Protein AF-A0A699X121-F1 (afdb_monomer_lite)

InterPro domains:
  IPR001932 PPM-type phosphatase-like domain [PF00481] (18-75)
  IPR001932 PPM-type phosphatase-like domain [PS51746] (1-75)
  IPR001932 PPM-type phosphatase-like domain [cd00143] (24-75)
  IPR015655 Protein phosphatase 2C [PTHR47992] (19-75)
  IPR036457 PPM-type phosphatase-like domain superfamily [G3DSA:3.60.40.10] (1-75)
  IPR036457 PPM-type phosphatase-like domain superfamily [SSF81606] (22-75)

Sequence (75 aa):
MDKDVTEWSSLASSSNCRCELQTPQCDAVGSTAVVAVVSEDKIVVSNCGDSRAVLCRNGVAIPLSTDHKPDRPDE

Radius of gyration: 16.48 Å; chains: 1; bounding box: 42×33×33 Å

Structure (mmCIF, N/CA/C/O backbone):
data_AF-A0A699X121-F1
#
_entry.id   AF-A0A699X121-F1
#
loop_
_atom_site.group_PDB
_atom_site.id
_atom_site.type_symbol
_atom_site.label_atom_id
_atom_site.label_alt_id
_atom_site.label_comp_id
_atom_site.label_asym_id
_atom_site.label_entity_id
_atom_site.label_seq_id
_atom_site.pdbx_PDB_ins_code
_atom_site.Cartn_x
_atom_site.Cartn_y
_atom_site.Cartn_z
_atom_site.occupancy
_atom_site.B_iso_or_equiv
_atom_site.auth_seq_id
_atom_site.auth_comp_id
_atom_site.auth_asym_id
_atom_site.auth_atom_id
_atom_site.pdbx_PDB_model_num
ATOM 1 N N . MET A 1 1 ? -2.649 22.123 18.090 1.00 52.31 1 MET A N 1
ATOM 2 C CA . MET A 1 1 ? -2.742 21.019 17.120 1.00 52.31 1 MET A CA 1
ATOM 3 C C . MET A 1 1 ? -1.434 20.755 16.365 1.00 52.31 1 MET A C 1
ATOM 5 O O . MET A 1 1 ? -1.262 19.628 15.940 1.00 52.31 1 MET A O 1
ATOM 9 N N . ASP A 1 2 ? -0.480 21.694 16.265 1.00 56.72 2 ASP A N 1
ATOM 10 C CA . ASP A 1 2 ? 0.762 21.460 15.484 1.00 56.72 2 ASP A CA 1
ATOM 11 C C . ASP A 1 2 ? 1.959 20.908 16.278 1.00 56.72 2 ASP A C 1
ATOM 13 O O . ASP A 1 2 ? 2.986 20.558 15.698 1.00 56.72 2 ASP A O 1
ATOM 17 N N . LYS A 1 3 ? 1.866 20.836 17.611 1.00 54.00 3 LYS A N 1
ATOM 18 C CA . LYS A 1 3 ? 2.998 20.421 18.458 1.00 54.00 3 LYS A CA 1
ATOM 19 C C . LYS A 1 3 ? 3.288 18.923 18.360 1.00 54.00 3 LYS A C 1
ATOM 21 O O . LYS A 1 3 ? 4.444 18.555 18.188 1.00 54.00 3 LYS A O 1
ATOM 26 N N . ASP A 1 4 ? 2.248 18.098 18.326 1.00 56.66 4 ASP A N 1
ATOM 27 C CA . ASP A 1 4 ? 2.386 16.636 18.317 1.00 56.66 4 ASP A CA 1
ATOM 28 C C . ASP A 1 4 ? 2.879 16.111 16.950 1.00 56.66 4 ASP A C 1
ATOM 30 O O . ASP A 1 4 ? 3.675 15.176 16.873 1.00 56.66 4 ASP A O 1
ATOM 34 N N . VAL A 1 5 ? 2.483 16.772 15.851 1.00 58.09 5 VAL A N 1
ATOM 35 C CA . VAL A 1 5 ? 2.968 16.479 14.484 1.00 58.09 5 VAL A CA 1
ATOM 36 C C . VAL A 1 5 ? 4.441 16.876 14.319 1.00 58.09 5 VAL A C 1
ATOM 38 O O . VAL A 1 5 ? 5.218 16.175 13.663 1.00 58.09 5 VAL A O 1
ATOM 41 N N . THR A 1 6 ? 4.842 17.985 14.948 1.00 54.72 6 THR A N 1
ATOM 42 C CA . THR A 1 6 ? 6.234 18.449 14.941 1.00 54.72 6 THR A CA 1
ATOM 43 C C . THR A 1 6 ? 7.125 17.516 15.768 1.00 54.72 6 THR A C 1
ATOM 45 O O . THR A 1 6 ? 8.206 17.157 15.305 1.00 54.72 6 THR A O 1
ATOM 48 N N . GLU A 1 7 ? 6.654 17.041 16.930 1.00 52.66 7 GLU A N 1
ATOM 49 C CA . GLU A 1 7 ? 7.382 16.072 17.766 1.00 52.66 7 GLU A CA 1
ATOM 50 C C . GLU A 1 7 ? 7.598 14.725 17.058 1.00 52.66 7 GLU A C 1
ATOM 52 O O . GLU A 1 7 ? 8.706 14.176 17.091 1.00 52.66 7 GLU A O 1
ATOM 57 N N . TRP A 1 8 ? 6.591 14.218 16.339 1.00 53.69 8 TRP A N 1
ATOM 58 C CA . TRP A 1 8 ? 6.727 12.980 15.565 1.00 53.69 8 TRP A CA 1
ATOM 59 C C . TRP A 1 8 ? 7.715 13.136 14.397 1.00 53.69 8 TRP A C 1
ATOM 61 O O . TRP A 1 8 ? 8.546 12.257 14.161 1.00 53.69 8 TRP A O 1
ATOM 71 N N . SER A 1 9 ? 7.700 14.291 13.725 1.00 52.44 9 SER A N 1
ATOM 72 C CA . SER A 1 9 ? 8.661 14.611 12.660 1.00 52.44 9 SER A CA 1
ATOM 73 C C . SER A 1 9 ? 10.103 14.664 13.182 1.00 52.44 9 SER A C 1
ATOM 75 O O . SER A 1 9 ? 11.016 14.173 12.520 1.00 52.44 9 SER A O 1
ATOM 77 N N . SER A 1 10 ? 10.321 15.182 14.397 1.00 47.94 10 SER A N 1
ATOM 78 C CA . SER A 1 10 ? 11.645 15.169 15.036 1.00 47.94 10 SER A CA 1
ATOM 79 C C . SER A 1 10 ? 12.109 13.779 15.487 1.00 47.94 10 SER A C 1
ATOM 81 O O . SER A 1 10 ? 13.311 13.520 15.484 1.00 47.94 10 SER A O 1
ATOM 83 N N . LEU A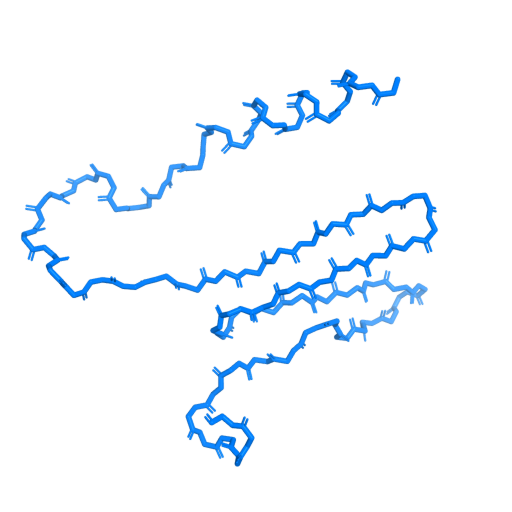 1 11 ? 11.192 12.858 15.812 1.00 51.38 11 LEU A N 1
ATOM 84 C CA . LEU A 1 11 ? 11.533 11.473 16.163 1.00 51.38 11 LEU A CA 1
ATOM 85 C C . LEU A 1 11 ? 11.840 10.604 14.925 1.00 51.38 11 LEU A C 1
ATOM 87 O O . LEU A 1 11 ? 12.602 9.647 15.020 1.00 51.38 11 LEU A O 1
ATOM 91 N N . ALA A 1 12 ? 11.288 10.948 13.756 1.00 53.91 12 ALA A N 1
ATOM 92 C CA . ALA A 1 12 ? 11.545 10.259 12.485 1.00 53.91 12 ALA A CA 1
ATOM 93 C C . ALA A 1 12 ? 12.950 10.533 11.905 1.00 53.91 12 ALA A C 1
ATOM 95 O O . ALA A 1 12 ? 13.416 9.807 11.021 1.00 53.91 12 ALA A O 1
ATOM 96 N N . SER A 1 13 ? 13.645 11.553 12.421 1.00 49.47 13 SER A N 1
ATOM 97 C CA . SER A 1 13 ? 14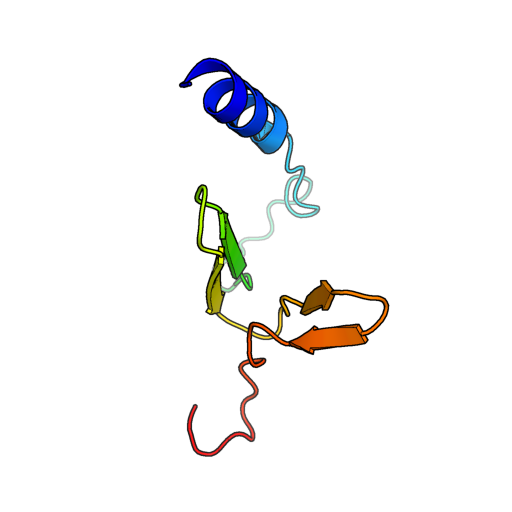.965 11.984 11.944 1.00 49.47 13 SER A CA 1
ATOM 98 C C . SER A 1 13 ? 16.127 11.065 12.364 1.00 49.47 13 SER A C 1
ATOM 100 O O . SER A 1 13 ? 17.268 11.356 12.015 1.00 49.47 13 SER A O 1
ATOM 102 N N . SER A 1 14 ? 15.868 9.966 13.085 1.00 55.84 14 SER A N 1
ATOM 103 C CA . SER A 1 14 ? 16.855 8.926 13.433 1.00 55.84 14 SER A CA 1
ATOM 104 C C . SER A 1 14 ? 16.558 7.578 12.765 1.00 55.84 14 SER A C 1
ATOM 106 O O . SER A 1 14 ? 16.807 6.505 13.321 1.00 55.84 14 SER A O 1
ATOM 108 N N . SER A 1 15 ? 16.020 7.619 11.545 1.00 59.31 15 SER A N 1
ATOM 109 C CA . SER A 1 15 ? 15.910 6.439 10.688 1.00 59.31 15 SER A CA 1
ATOM 110 C C . SER A 1 15 ? 17.307 6.022 10.214 1.00 59.31 15 SER A C 1
ATOM 112 O O . SER A 1 15 ? 17.696 6.317 9.090 1.00 59.31 15 SER A O 1
ATOM 114 N N . ASN A 1 16 ? 18.076 5.356 11.079 1.00 54.78 16 ASN A N 1
ATOM 115 C CA . ASN A 1 16 ? 19.382 4.798 10.735 1.00 54.78 16 ASN A CA 1
ATOM 116 C C . ASN A 1 16 ? 19.175 3.669 9.717 1.00 54.78 16 ASN A C 1
ATOM 118 O O . ASN A 1 16 ? 18.985 2.505 10.093 1.00 54.78 16 ASN A O 1
ATOM 122 N N . CYS A 1 17 ? 19.175 3.993 8.420 1.00 56.09 17 CYS A N 1
ATOM 123 C CA . CYS A 1 17 ? 19.228 2.957 7.400 1.00 56.09 17 CYS A CA 1
ATOM 124 C C . CYS A 1 17 ? 20.510 2.153 7.635 1.00 56.09 17 CYS A C 1
ATOM 126 O O . CYS A 1 17 ? 21.592 2.696 7.858 1.00 56.09 17 CYS A O 1
A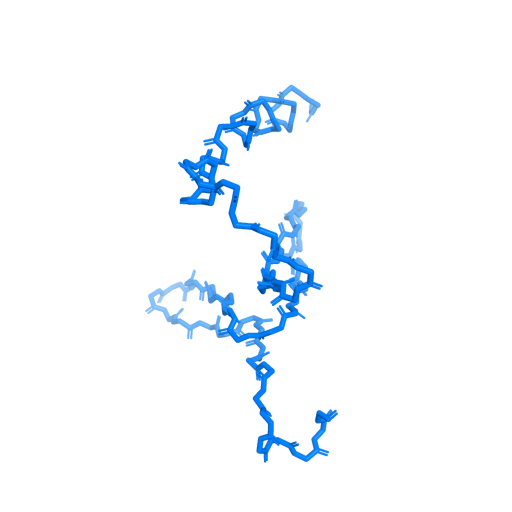TOM 128 N N . ARG A 1 18 ? 20.428 0.830 7.505 1.00 55.25 18 ARG A N 1
ATOM 129 C CA . ARG A 1 18 ? 21.608 -0.051 7.539 1.00 55.25 18 ARG A CA 1
ATOM 130 C C . ARG A 1 18 ? 22.614 0.220 6.404 1.00 55.25 18 ARG A C 1
ATOM 132 O O . ARG A 1 18 ? 23.617 -0.478 6.312 1.00 55.25 18 ARG A O 1
ATOM 139 N N . CYS A 1 19 ? 22.326 1.197 5.546 1.00 57.88 19 CYS A N 1
ATOM 140 C CA . CYS A 1 19 ? 23.105 1.596 4.389 1.00 57.88 19 CYS A CA 1
ATOM 141 C C . CYS A 1 19 ? 24.194 2.646 4.685 1.00 57.88 19 CYS A C 1
ATOM 143 O O . CYS A 1 19 ? 25.091 2.813 3.870 1.00 57.88 19 CYS A O 1
ATOM 145 N N . GLU A 1 20 ? 24.193 3.291 5.858 1.00 52.84 20 GLU A N 1
ATOM 146 C CA . GLU A 1 20 ? 25.142 4.376 6.185 1.00 52.84 20 GLU A CA 1
ATOM 147 C C . GLU A 1 20 ? 26.599 3.938 6.430 1.00 52.84 20 GLU A C 1
ATOM 149 O O . GLU A 1 20 ? 27.483 4.787 6.511 1.00 52.84 20 GLU A O 1
ATOM 154 N N . LEU A 1 21 ? 26.896 2.638 6.539 1.00 53.78 21 LEU A N 1
ATOM 155 C CA . LEU A 1 21 ? 28.235 2.172 6.939 1.00 53.78 21 LEU A CA 1
ATOM 156 C C . LEU A 1 21 ? 29.147 1.702 5.803 1.00 53.78 21 LEU A C 1
ATOM 158 O O . LEU A 1 21 ? 30.301 1.362 6.064 1.00 53.78 21 LEU A O 1
ATOM 162 N N . GLN A 1 22 ? 28.691 1.709 4.551 1.00 53.19 22 GLN A N 1
ATOM 163 C CA . GLN A 1 22 ? 29.552 1.441 3.402 1.00 53.19 22 GLN A CA 1
ATOM 164 C C . GLN A 1 22 ? 29.124 2.343 2.249 1.00 53.19 22 GLN A C 1
ATOM 166 O O . GLN A 1 22 ? 27.949 2.386 1.907 1.00 53.19 22 GLN A O 1
ATOM 171 N N . THR A 1 23 ? 30.075 3.026 1.617 1.00 57.19 23 THR A N 1
ATOM 172 C CA . THR A 1 23 ? 29.905 3.580 0.271 1.00 57.19 23 THR A CA 1
ATOM 173 C C . THR A 1 23 ? 30.383 2.538 -0.746 1.00 57.19 23 THR A C 1
ATOM 175 O O . THR A 1 23 ? 31.537 2.610 -1.180 1.00 57.19 23 THR A O 1
ATOM 178 N N . PRO A 1 24 ? 29.585 1.530 -1.142 1.00 56.12 24 PRO A N 1
ATOM 179 C CA . PRO A 1 24 ? 29.765 0.959 -2.460 1.00 56.12 24 PRO A CA 1
ATOM 180 C C . PRO A 1 24 ? 29.212 1.991 -3.449 1.00 56.12 24 PRO A C 1
ATOM 182 O O . PRO A 1 24 ? 28.202 2.632 -3.172 1.00 56.12 24 PRO A O 1
ATOM 185 N N . GLN A 1 25 ? 29.856 2.187 -4.595 1.00 59.44 25 GLN A N 1
ATOM 186 C CA . GLN A 1 25 ? 29.195 2.850 -5.721 1.00 59.44 25 GLN A CA 1
ATOM 187 C C . GLN A 1 25 ? 27.913 2.064 -6.025 1.00 59.44 25 GLN A C 1
ATOM 189 O O . GLN A 1 25 ? 27.968 0.959 -6.560 1.00 59.44 25 GLN A O 1
ATOM 194 N N . CYS A 1 26 ? 26.774 2.579 -5.562 1.00 57.91 26 CYS A N 1
ATOM 195 C CA . CYS A 1 26 ? 25.486 1.905 -5.598 1.00 57.91 26 CYS A CA 1
ATOM 196 C C . CYS A 1 26 ? 24.550 2.651 -6.552 1.00 57.91 26 CYS A C 1
ATOM 198 O O . CYS A 1 26 ? 23.496 3.153 -6.180 1.00 57.91 26 CYS A O 1
ATOM 200 N N . ASP A 1 27 ? 24.936 2.720 -7.824 1.00 65.12 27 ASP A N 1
ATOM 201 C CA . ASP A 1 27 ? 24.138 3.405 -8.852 1.00 65.12 27 ASP A CA 1
ATOM 202 C C . ASP A 1 27 ? 22.775 2.718 -9.104 1.00 65.12 27 ASP A C 1
ATOM 204 O O . ASP A 1 27 ? 21.914 3.269 -9.785 1.00 65.12 27 ASP A O 1
ATOM 208 N N . ALA A 1 28 ? 22.559 1.522 -8.538 1.00 72.56 28 ALA A N 1
ATOM 209 C CA . ALA A 1 28 ? 21.344 0.722 -8.667 1.00 72.56 28 ALA A CA 1
ATOM 210 C C . ALA A 1 28 ? 20.856 0.174 -7.311 1.00 72.56 28 ALA A C 1
ATOM 212 O O . ALA A 1 28 ? 20.770 -1.038 -7.109 1.00 72.56 28 ALA A O 1
ATOM 213 N N . VAL A 1 29 ? 20.539 1.060 -6.365 1.00 84.62 29 VAL A N 1
ATOM 214 C CA . VAL A 1 29 ? 19.748 0.702 -5.174 1.00 84.62 29 VAL A CA 1
ATOM 215 C C . VAL A 1 29 ? 18.358 1.309 -5.261 1.00 84.62 29 VAL A C 1
ATOM 217 O O . VAL A 1 29 ? 18.175 2.424 -5.744 1.00 84.62 29 VAL A O 1
ATOM 220 N N . GLY A 1 30 ? 17.373 0.560 -4.781 1.00 85.69 30 GLY A N 1
ATOM 221 C CA . GLY A 1 30 ? 15.996 1.008 -4.635 1.00 85.69 30 GLY A CA 1
ATOM 222 C C . GLY A 1 30 ? 15.499 0.717 -3.226 1.00 85.69 30 GLY A C 1
ATOM 223 O O . GLY A 1 30 ? 16.077 -0.094 -2.504 1.00 85.69 30 GLY A O 1
ATOM 224 N N . SER A 1 31 ? 14.418 1.380 -2.842 1.00 91.50 31 SER A N 1
ATOM 225 C CA . SER A 1 31 ? 13.699 1.108 -1.600 1.00 91.50 31 SER A CA 1
ATOM 226 C C . SER A 1 31 ? 12.233 0.889 -1.919 1.00 91.50 31 SER A C 1
ATOM 228 O O . SER A 1 31 ? 11.715 1.437 -2.892 1.00 91.50 31 SER A O 1
ATOM 230 N N . THR A 1 32 ? 11.556 0.132 -1.065 1.00 95.75 32 THR A N 1
ATOM 231 C CA . THR A 1 32 ? 10.096 0.179 -0.989 1.00 95.75 32 THR A CA 1
ATOM 232 C C . THR A 1 32 ? 9.675 1.290 -0.035 1.00 95.75 32 THR A C 1
ATOM 234 O O . THR A 1 32 ? 10.486 1.790 0.755 1.00 95.75 32 THR A O 1
ATOM 237 N N . ALA A 1 33 ? 8.420 1.713 -0.126 1.00 97.00 33 ALA A N 1
ATOM 238 C CA . ALA A 1 33 ? 7.841 2.680 0.792 1.00 97.00 33 ALA A CA 1
ATOM 239 C C . ALA A 1 33 ? 6.359 2.383 1.003 1.00 97.00 33 ALA A C 1
ATOM 241 O O . ALA A 1 33 ? 5.609 2.196 0.048 1.00 97.00 33 ALA A O 1
ATOM 242 N N . VAL A 1 34 ? 5.929 2.403 2.260 1.00 98.12 34 VAL A N 1
ATOM 243 C CA . VAL A 1 34 ? 4.516 2.421 2.633 1.00 98.12 34 VAL A CA 1
ATOM 244 C C . VAL A 1 34 ? 4.294 3.585 3.588 1.00 98.12 34 VAL A C 1
ATOM 246 O O . VAL A 1 34 ? 5.044 3.764 4.547 1.00 98.12 34 VAL A O 1
ATOM 249 N N . VAL A 1 35 ? 3.296 4.414 3.299 1.00 98.12 35 VAL A N 1
ATOM 250 C CA . VAL A 1 35 ? 3.015 5.651 4.035 1.00 98.12 35 VAL A CA 1
ATOM 251 C C . VAL A 1 35 ? 1.565 5.638 4.485 1.00 98.12 35 VAL A C 1
ATOM 253 O O . VAL A 1 35 ? 0.678 5.347 3.687 1.00 98.12 35 VAL A O 1
ATOM 256 N N . ALA A 1 36 ? 1.326 5.984 5.750 1.00 97.94 36 ALA A N 1
ATOM 257 C CA . ALA A 1 36 ? -0.007 6.186 6.302 1.00 97.94 36 ALA A CA 1
ATOM 258 C C . ALA A 1 36 ? -0.152 7.629 6.799 1.00 97.94 36 ALA A C 1
ATOM 260 O O . ALA A 1 36 ? 0.618 8.077 7.645 1.00 97.94 36 ALA A O 1
ATOM 261 N N . VAL A 1 37 ? -1.155 8.341 6.289 1.00 97.88 37 VAL A N 1
ATOM 262 C CA . VAL A 1 37 ? -1.570 9.657 6.785 1.00 97.88 37 VAL A CA 1
ATOM 263 C C . VAL A 1 37 ? -2.863 9.477 7.566 1.00 97.88 37 VAL A C 1
ATOM 265 O O . VAL A 1 37 ? -3.843 8.952 7.037 1.00 97.88 37 VAL A O 1
ATOM 268 N N . VAL A 1 38 ? -2.858 9.901 8.827 1.00 97.25 38 VAL A N 1
ATOM 269 C CA . VAL A 1 38 ? -3.996 9.762 9.743 1.00 97.25 38 VAL A CA 1
ATOM 270 C C . VAL A 1 38 ? -4.587 11.143 10.015 1.00 97.25 38 VAL A C 1
ATOM 272 O O . VAL A 1 38 ? -3.879 12.036 10.475 1.00 97.25 38 VAL A O 1
ATOM 275 N N . SER A 1 39 ? -5.874 11.314 9.719 1.00 95.62 39 SER A N 1
ATOM 276 C CA . SER A 1 39 ? -6.686 12.467 10.121 1.00 95.62 39 SER A CA 1
ATOM 277 C C . SER A 1 39 ? -7.672 12.065 11.221 1.00 95.62 39 SER A C 1
ATOM 279 O O . SER A 1 39 ? -7.718 10.908 11.637 1.00 95.62 39 SER A O 1
ATOM 281 N N . GLU A 1 40 ? -8.482 13.016 11.690 1.00 96.31 40 GLU A N 1
ATOM 282 C CA . GLU A 1 40 ? -9.504 12.767 12.718 1.00 96.31 40 GLU A CA 1
ATOM 283 C C . GLU A 1 40 ? -10.485 11.643 12.333 1.00 96.31 40 GLU A C 1
ATOM 285 O O . GLU A 1 40 ? -10.929 10.884 13.192 1.00 96.31 40 GLU A O 1
ATOM 290 N N . ASP A 1 41 ? -10.805 11.514 11.043 1.00 96.69 41 ASP A N 1
ATOM 291 C CA . ASP A 1 41 ? -11.849 10.627 10.526 1.00 96.69 41 ASP A CA 1
ATOM 292 C C . ASP A 1 41 ? -11.363 9.615 9.4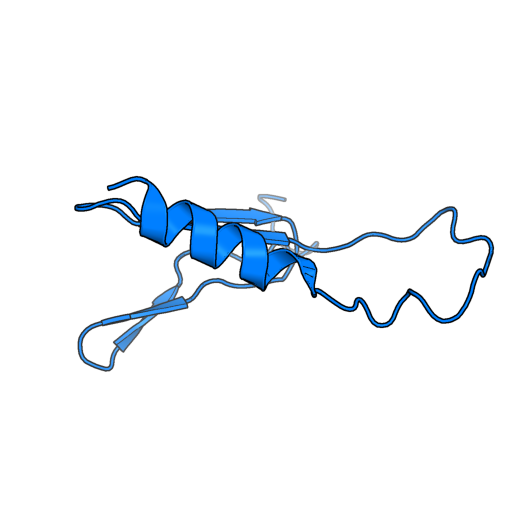72 1.00 96.69 41 ASP A C 1
ATOM 294 O O . ASP A 1 41 ? -12.133 8.740 9.062 1.00 96.69 41 ASP A O 1
ATOM 298 N N . LYS A 1 42 ? -10.108 9.708 9.007 1.00 96.62 42 LYS A N 1
ATOM 299 C CA . LYS A 1 42 ? -9.594 8.898 7.892 1.00 96.62 42 LYS A CA 1
ATOM 300 C C . LYS A 1 42 ? -8.172 8.411 8.127 1.00 96.62 42 LYS A C 1
ATOM 302 O O . LYS A 1 42 ? -7.353 9.050 8.777 1.00 96.62 42 LYS A O 1
ATOM 307 N N . ILE A 1 43 ? -7.877 7.272 7.510 1.00 97.44 43 ILE A N 1
ATOM 308 C CA . ILE A 1 43 ? -6.523 6.755 7.329 1.00 97.44 43 ILE A CA 1
ATOM 309 C C . ILE A 1 43 ? -6.334 6.590 5.825 1.00 97.44 43 ILE A C 1
ATOM 311 O O . ILE A 1 43 ? -7.081 5.845 5.190 1.00 97.44 43 ILE A O 1
ATOM 315 N N . VAL A 1 44 ? -5.363 7.297 5.258 1.00 97.81 44 VAL A N 1
ATOM 316 C CA . VAL A 1 44 ? -4.993 7.192 3.844 1.00 97.81 44 VAL A CA 1
ATOM 317 C C . VAL A 1 44 ? -3.660 6.471 3.763 1.00 97.81 44 VAL A C 1
ATOM 319 O O . VAL A 1 44 ? -2.698 6.888 4.404 1.00 97.81 44 VAL A O 1
ATOM 322 N N . VAL A 1 45 ? -3.604 5.393 2.984 1.00 98.25 45 VAL A N 1
ATOM 323 C CA . VAL A 1 45 ? -2.388 4.604 2.780 1.00 98.25 45 VAL A CA 1
ATOM 324 C C . VAL A 1 45 ? -1.941 4.709 1.329 1.00 98.25 45 VAL A C 1
ATOM 326 O O . VAL A 1 45 ? -2.759 4.602 0.420 1.00 98.25 45 VAL A O 1
ATOM 329 N N . SER A 1 46 ? -0.639 4.884 1.125 1.00 98.00 46 SER A N 1
ATOM 330 C CA . SER A 1 46 ? 0.018 4.751 -0.175 1.00 98.00 46 SER A CA 1
ATOM 331 C C . SER A 1 46 ? 1.140 3.721 -0.067 1.00 98.00 46 SER A C 1
ATOM 333 O O . SER A 1 46 ? 1.891 3.736 0.909 1.00 98.00 46 SER A O 1
ATOM 335 N N . ASN A 1 47 ? 1.239 2.819 -1.042 1.00 97.88 47 ASN A N 1
ATOM 336 C CA . ASN A 1 47 ? 2.256 1.771 -1.096 1.00 97.88 47 ASN A CA 1
ATOM 337 C C . ASN A 1 47 ? 3.012 1.827 -2.425 1.00 97.88 47 ASN A C 1
ATOM 339 O O . ASN A 1 47 ? 2.415 2.042 -3.476 1.00 97.88 47 ASN A O 1
ATOM 343 N N . CYS A 1 48 ? 4.320 1.616 -2.360 1.00 97.12 48 CYS A N 1
ATOM 344 C CA . CYS A 1 48 ? 5.204 1.456 -3.500 1.00 97.12 48 CYS A CA 1
ATOM 345 C C . CYS A 1 48 ? 6.179 0.313 -3.200 1.00 97.12 48 CYS A C 1
ATOM 347 O O . CYS A 1 48 ? 7.096 0.454 -2.384 1.00 97.12 48 CYS A O 1
ATOM 349 N N . GLY A 1 49 ? 5.961 -0.828 -3.850 1.00 97.38 49 GLY A N 1
ATOM 350 C CA . GLY A 1 49 ? 6.746 -2.044 -3.661 1.00 97.38 49 GLY A CA 1
ATOM 351 C C . GLY A 1 49 ? 6.012 -3.088 -2.826 1.00 97.38 49 GLY A C 1
ATOM 352 O O . GLY A 1 49 ? 4.784 -3.094 -2.724 1.00 97.38 49 GLY A O 1
ATOM 353 N N . ASP A 1 50 ? 6.767 -3.995 -2.222 1.00 97.12 50 ASP A N 1
ATOM 354 C CA . ASP A 1 50 ? 6.217 -5.151 -1.516 1.00 97.12 50 ASP A CA 1
ATOM 355 C C . ASP A 1 50 ? 6.148 -5.004 0.010 1.00 97.12 50 ASP A C 1
ATOM 357 O O . ASP A 1 50 ? 5.977 -5.988 0.730 1.00 97.12 50 ASP A O 1
ATOM 361 N N . SER A 1 51 ? 6.235 -3.767 0.503 1.00 97.31 51 SER A N 1
ATOM 362 C CA . SER A 1 51 ? 5.807 -3.436 1.863 1.00 97.31 51 SER A CA 1
ATOM 363 C C . SER A 1 51 ? 4.282 -3.554 2.001 1.00 97.31 51 SER A C 1
ATOM 365 O O . SER A 1 51 ? 3.546 -3.513 1.015 1.00 97.31 51 SER A O 1
ATOM 367 N N . ARG A 1 52 ? 3.784 -3.675 3.243 1.00 97.69 52 ARG A N 1
ATOM 368 C CA . ARG A 1 52 ? 2.347 -3.840 3.509 1.00 97.69 52 ARG A CA 1
ATOM 369 C C . ARG A 1 52 ? 1.859 -3.067 4.729 1.00 97.69 52 ARG A C 1
ATOM 371 O O . ARG A 1 52 ? 2.409 -3.203 5.819 1.00 97.69 52 ARG A O 1
ATOM 378 N N . ALA A 1 53 ? 0.755 -2.341 4.561 1.00 98.19 53 ALA A N 1
ATOM 379 C CA . ALA A 1 53 ? -0.013 -1.757 5.653 1.00 98.19 53 ALA A CA 1
ATOM 380 C C . ALA A 1 53 ? -1.195 -2.657 6.036 1.00 98.19 53 ALA A C 1
ATOM 382 O O . ALA A 1 53 ? -2.002 -3.057 5.191 1.00 98.19 53 ALA A O 1
ATOM 383 N N . VAL A 1 54 ? -1.331 -2.931 7.334 1.00 98.19 54 VAL A N 1
ATOM 384 C CA . VAL A 1 54 ? -2.433 -3.716 7.903 1.00 98.19 54 VAL A CA 1
ATOM 385 C C . VAL A 1 54 ? -2.996 -2.979 9.116 1.00 98.19 54 VAL A C 1
ATOM 387 O O . VAL A 1 54 ? -2.255 -2.628 10.031 1.00 98.19 54 VAL A O 1
ATOM 390 N N . LEU A 1 55 ? -4.310 -2.760 9.136 1.00 97.69 55 LEU A N 1
ATOM 391 C CA . LEU A 1 55 ? -5.038 -2.185 10.264 1.00 97.69 55 LEU A CA 1
ATOM 392 C C . LEU A 1 55 ? -5.649 -3.297 11.113 1.00 97.69 55 LEU A C 1
ATOM 394 O O . LEU A 1 55 ? -6.374 -4.143 10.599 1.00 97.69 55 LEU A O 1
ATOM 398 N N . CYS A 1 56 ? -5.425 -3.260 12.425 1.00 98.06 56 CYS A N 1
ATOM 399 C CA . CYS A 1 56 ? -6.176 -4.092 13.358 1.00 98.06 56 CYS A CA 1
ATOM 400 C C . CYS A 1 56 ? -7.406 -3.330 13.861 1.00 98.06 56 CYS A C 1
ATOM 402 O O . CYS A 1 56 ? -7.279 -2.246 14.432 1.00 98.06 56 CYS A O 1
ATOM 404 N N . ARG A 1 57 ? -8.600 -3.901 13.684 1.00 96.56 57 ARG A N 1
ATOM 405 C CA . ARG A 1 57 ? -9.846 -3.369 14.250 1.00 96.56 57 ARG A CA 1
ATOM 406 C C . ARG A 1 57 ? -10.646 -4.508 14.864 1.00 96.56 57 ARG A C 1
ATOM 408 O O . ARG A 1 57 ? -10.985 -5.467 14.180 1.00 96.56 57 ARG A O 1
ATOM 415 N N . ASN A 1 58 ? -10.937 -4.400 16.161 1.00 97.31 58 ASN A N 1
ATOM 416 C CA . ASN A 1 58 ? -11.655 -5.418 16.939 1.00 97.31 58 ASN A CA 1
ATOM 417 C C . ASN A 1 58 ? -11.017 -6.820 16.850 1.00 97.31 58 ASN A C 1
ATOM 419 O O . ASN A 1 58 ? -11.716 -7.819 16.722 1.00 97.31 58 ASN A O 1
ATOM 423 N N . GLY A 1 59 ? -9.681 -6.890 16.876 1.00 97.44 59 GLY A N 1
ATOM 424 C CA . GLY A 1 59 ? -8.936 -8.151 16.778 1.00 97.44 59 GLY A CA 1
ATOM 425 C C . GLY A 1 59 ? -8.862 -8.748 15.368 1.00 97.44 59 GLY A C 1
ATOM 426 O O . GLY A 1 59 ? -8.269 -9.809 15.197 1.00 97.44 59 GLY A O 1
ATOM 427 N N . VAL A 1 60 ? -9.426 -8.079 14.358 1.00 97.88 60 VAL A N 1
ATOM 428 C CA . VAL A 1 60 ? -9.376 -8.509 12.956 1.00 97.88 60 VAL A CA 1
ATOM 429 C C . VAL A 1 60 ? -8.324 -7.699 12.205 1.00 97.88 60 VAL A C 1
ATOM 431 O O . VAL A 1 60 ? -8.314 -6.469 12.273 1.00 97.88 60 VAL A O 1
ATOM 434 N N . ALA A 1 61 ? -7.453 -8.391 11.471 1.00 98.00 61 ALA A N 1
ATOM 435 C CA . ALA A 1 61 ? -6.476 -7.786 10.575 1.00 98.00 61 ALA A CA 1
ATOM 436 C C . ALA A 1 61 ? -7.123 -7.440 9.225 1.00 98.00 61 ALA A C 1
ATOM 438 O O . ALA A 1 61 ? -7.694 -8.304 8.563 1.00 98.00 61 ALA A O 1
ATOM 439 N N . ILE A 1 62 ? -7.014 -6.178 8.816 1.00 98.00 62 ILE A N 1
ATOM 440 C CA . ILE A 1 62 ? -7.604 -5.631 7.594 1.00 98.00 62 ILE A CA 1
ATOM 441 C C . ILE A 1 62 ? -6.465 -5.060 6.735 1.00 98.00 62 ILE A C 1
ATOM 443 O O . ILE A 1 62 ? -5.825 -4.095 7.162 1.00 98.00 62 ILE A O 1
ATOM 447 N N . PRO A 1 63 ? -6.168 -5.627 5.552 1.00 97.75 63 PRO A N 1
ATOM 448 C CA . PRO A 1 63 ? -5.150 -5.068 4.668 1.00 97.75 63 PRO A CA 1
ATOM 449 C C . PRO A 1 63 ?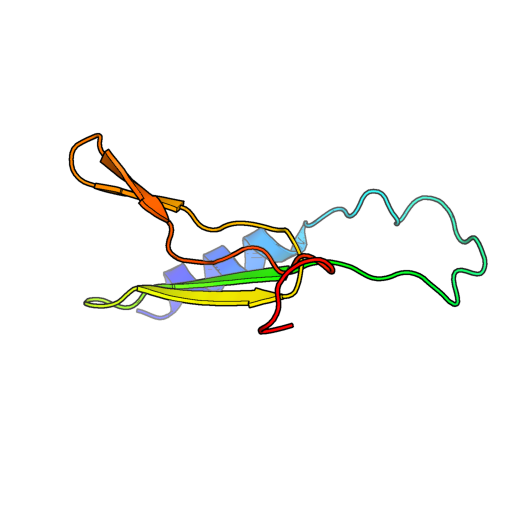 -5.611 -3.705 4.134 1.00 97.75 63 PRO A C 1
ATOM 451 O O . PRO A 1 63 ? -6.736 -3.575 3.654 1.00 97.75 63 PRO A O 1
ATOM 454 N N . LEU A 1 64 ? -4.746 -2.693 4.234 1.00 98.06 64 LEU A N 1
ATOM 455 C CA . LEU A 1 64 ? -4.993 -1.347 3.696 1.00 98.06 64 LEU A CA 1
ATOM 456 C C . LEU A 1 64 ? -4.195 -1.058 2.420 1.00 98.06 64 LEU A C 1
ATOM 458 O O . LEU A 1 64 ? -4.473 -0.077 1.737 1.00 98.06 64 LEU A O 1
ATOM 462 N N . SER A 1 65 ? -3.207 -1.893 2.107 1.00 97.94 65 SER A N 1
ATOM 463 C CA . SER A 1 65 ? -2.455 -1.844 0.859 1.00 97.94 65 SER A CA 1
ATOM 464 C C . SER A 1 65 ? -2.342 -3.230 0.244 1.00 97.94 65 SER A C 1
ATOM 466 O O . SER A 1 65 ? -2.544 -4.250 0.910 1.00 97.94 65 SER A O 1
ATOM 468 N N . THR A 1 66 ? -1.966 -3.242 -1.028 1.00 96.94 66 THR A N 1
ATOM 469 C CA . THR A 1 66 ? -1.691 -4.449 -1.793 1.00 96.94 66 THR A CA 1
ATOM 470 C C . THR A 1 66 ? -0.233 -4.420 -2.229 1.00 96.94 66 THR A C 1
ATOM 472 O O . THR A 1 66 ? 0.235 -3.388 -2.707 1.00 96.94 66 THR A O 1
ATOM 475 N N . ASP A 1 67 ? 0.484 -5.524 -2.034 1.00 97.06 67 ASP A N 1
ATOM 476 C CA . ASP A 1 67 ? 1.893 -5.615 -2.415 1.00 97.06 67 ASP A CA 1
ATOM 477 C C . ASP A 1 67 ? 2.031 -5.566 -3.933 1.00 97.06 67 ASP A C 1
ATOM 479 O O . ASP A 1 67 ? 1.331 -6.286 -4.653 1.00 97.06 67 ASP A O 1
ATOM 483 N N . HIS A 1 68 ? 2.987 -4.770 -4.390 1.00 96.69 68 HIS A N 1
ATOM 484 C CA . HIS A 1 68 ? 3.380 -4.701 -5.787 1.00 96.69 68 HIS A CA 1
ATOM 485 C C . HIS A 1 68 ? 4.314 -5.877 -6.078 1.00 96.69 68 HIS A C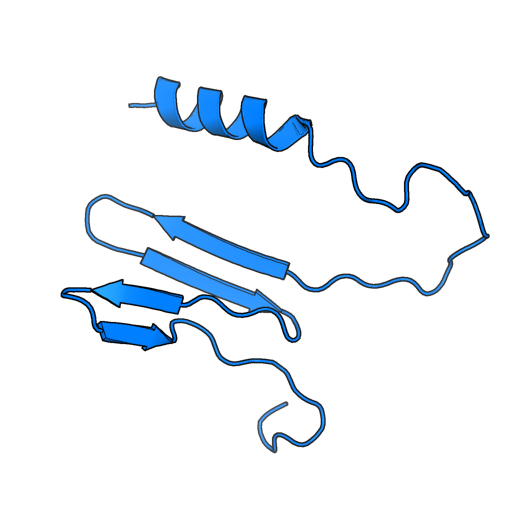 1
ATOM 487 O O . HIS A 1 68 ? 5.415 -5.966 -5.521 1.00 96.69 68 HIS A O 1
ATOM 493 N N . LYS A 1 69 ? 3.841 -6.842 -6.870 1.00 95.12 69 LYS A N 1
ATOM 494 C CA . LYS A 1 69 ? 4.556 -8.085 -7.191 1.00 95.12 69 LYS A CA 1
ATOM 495 C C . LYS A 1 69 ? 4.559 -8.300 -8.711 1.00 95.12 69 LYS A C 1
ATOM 497 O O . LYS A 1 69 ? 3.500 -8.143 -9.310 1.00 95.12 69 LYS A O 1
ATOM 502 N N . PRO A 1 70 ? 5.689 -8.702 -9.331 1.00 96.12 70 PRO A N 1
ATOM 503 C CA . PRO A 1 70 ? 5.820 -8.757 -10.796 1.00 96.12 70 PRO A CA 1
ATOM 504 C C . PRO A 1 70 ? 4.855 -9.705 -11.521 1.00 96.12 70 PRO A C 1
ATOM 506 O O . PRO A 1 70 ? 4.702 -9.622 -12.732 1.00 96.12 70 PRO A O 1
ATOM 509 N N . ASP A 1 71 ? 4.266 -10.662 -10.808 1.00 94.38 71 ASP A N 1
ATOM 510 C CA . ASP A 1 71 ? 3.324 -11.647 -11.340 1.00 94.38 71 ASP A CA 1
ATOM 511 C C . ASP A 1 71 ? 1.870 -11.148 -11.385 1.00 94.38 71 ASP A C 1
ATOM 513 O O . ASP A 1 71 ? 0.992 -11.841 -11.907 1.00 94.38 71 ASP A O 1
ATOM 517 N N . ARG A 1 72 ? 1.597 -9.954 -10.851 1.00 92.19 72 ARG A N 1
ATOM 518 C CA . ARG A 1 72 ? 0.264 -9.355 -10.887 1.00 92.19 72 ARG A CA 1
ATOM 519 C C . ARG A 1 72 ? -0.039 -8.797 -12.282 1.00 92.19 72 ARG A C 1
ATOM 521 O O . ARG A 1 72 ? 0.808 -8.137 -12.865 1.00 92.19 72 ARG A O 1
ATOM 528 N N . PRO A 1 73 ? -1.256 -8.998 -12.813 1.00 94.00 73 PRO A N 1
ATOM 529 C CA . PRO A 1 73 ? -1.626 -8.487 -14.133 1.00 94.00 73 PRO A CA 1
ATOM 530 C C . PRO A 1 73 ? -1.860 -6.969 -14.165 1.00 94.00 73 PRO A C 1
ATOM 532 O O . PRO A 1 73 ? -1.939 -6.398 -15.248 1.00 94.00 73 PRO A O 1
ATOM 535 N N . ASP A 1 74 ? -2.067 -6.346 -13.003 1.00 90.56 74 ASP A N 1
ATOM 536 C CA . ASP A 1 74 ? -2.328 -4.913 -12.838 1.00 90.56 74 ASP A CA 1
ATOM 537 C C . ASP A 1 74 ? -1.079 -4.085 -12.480 1.00 90.56 74 ASP A C 1
ATOM 539 O O . ASP A 1 74 ? -1.201 -2.879 -12.273 1.00 90.56 74 ASP A O 1
ATOM 543 N N . GLU A 1 75 ? 0.089 -4.730 -12.418 1.00 78.00 75 GLU A N 1
ATOM 544 C CA . GLU A 1 75 ? 1.422 -4.108 -12.332 1.00 78.00 75 GLU A CA 1
ATOM 545 C C . GLU A 1 75 ? 2.028 -3.918 -13.728 1.00 78.00 75 GLU A C 1
ATOM 547 O O . GLU A 1 75 ? 2.626 -2.843 -13.967 1.00 78.00 75 GLU A O 1
#

pLDDT: mean 80.91, std 19.86, range [47.94, 98.25]

Foldseek 3Di:
DVPVVVVVVVVVVPPPDPPVPDDDVCPDDDDWDWDWDDDPPDIDIDTGAADWDWDDDPNDTDTPDDHDDPPDPVD

Secondary structure (DSSP, 8-state):
--HHHHHHHHHGGG---TTTT-----TT----EEEEEE-SS-EEEEEESS---EEEETTEEEE-S----TT-TT-

Organism: Tanacetum cinerariifolium (NCBI:txid118510)